Protein AF-A0A3R7VXP6-F1 (afdb_monomer)

Mean predicted aligned error: 4.57 Å

Solvent-accessible surface area (backbone atoms only — not comparable to full-atom values): 8488 Å² total; per-residue (Å²): 106,72,70,54,47,75,75,34,55,37,56,64,85,67,80,87,55,72,46,69,87,42,70,61,18,32,50,49,15,50,50,45,40,47,48,73,67,62,52,56,89,94,57,63,39,61,45,82,48,54,52,39,92,82,50,61,69,77,37,57,32,63,55,44,88,65,82,53,66,65,39,37,36,59,66,57,57,75,36,38,73,75,79,64,90,66,97,59,70,50,77,44,55,26,30,40,35,20,68,52,51,90,75,41,84,92,51,62,81,46,67,66,26,30,43,33,24,65,42,32,58,37,44,31,71,79,44,64,36,54,63,57,33,49,51,55,50,54,52,56,59,51,49,74,77,72,114

Secondary structure (DSSP, 8-state):
-HHHHHHH----S-SS---TTSHHHHHHHHHHHHHHTT--TT---EEEEPBPTT--GGGEE--SS---S-EEHHHHGGGBSS-----S-TT-EEEEE-TTTTTSTT--TTSSEEEEEHHHHHHHHH---HHHHHHHHHHHHHHTTT-

Nearest PDB structures (foldseek):
  7qvd-assembly1_AAA  TM=8.247E-01  e=2.475E-07  Pseudomonas aeruginosa
  1qdt-assembly1_A  TM=8.033E-01  e=5.070E-07  Escherichia coli
  1d0l-assembly1_A  TM=8.027E-01  e=5.776E-07  Escherichia coli
  1ltm-assembly1_A  TM=7.915E-01  e=5.776E-07  Escherichia coli

Foldseek 3Di:
DVVLCVPQFDPQVPPPDRDCVDPRRVVNSVVRLLVVLPADPPAAFKDWFQFAPPPPPQLEAQWLPDFDPKDFQLVVCVGGPDPDPDPHPSRFIWGKYQPCVVPDPPDDSGPRIMTGGPSLNSVCVVPSHNVSSVVVNVVVVVVVVVD

pLDDT: mean 91.78, std 9.11, range [48.5, 98.38]

Structure (mmCIF, N/CA/C/O backbone):
data_AF-A0A3R7VXP6-F1
#
_entry.id   AF-A0A3R7VXP6-F1
#
loop_
_atom_site.group_PDB
_atom_site.id
_atom_site.type_symbol
_atom_site.label_atom_id
_atom_site.label_alt_id
_atom_site.label_comp_id
_atom_site.label_asym_id
_atom_site.label_entity_id
_atom_site.label_seq_id
_atom_site.pdbx_PDB_ins_code
_atom_site.Cartn_x
_atom_site.Cartn_y
_atom_site.Cartn_z
_atom_site.occupancy
_atom_site.B_iso_or_equiv
_atom_site.auth_seq_id
_atom_site.auth_comp_id
_atom_site.auth_asym_id
_atom_site.auth_atom_id
_atom_site.pdbx_PDB_model_num
ATOM 1 N N . MET A 1 1 ? 17.115 2.160 -5.991 1.00 81.56 1 MET A N 1
ATOM 2 C CA . MET A 1 1 ? 18.518 1.823 -5.640 1.00 81.56 1 MET A CA 1
ATOM 3 C C . MET A 1 1 ? 19.124 0.980 -6.760 1.00 81.56 1 MET A C 1
ATOM 5 O O . MET A 1 1 ? 18.350 0.305 -7.434 1.00 81.56 1 MET A O 1
ATOM 9 N N . PRO A 1 2 ? 20.455 0.978 -6.964 1.00 93.00 2 PRO A N 1
ATOM 10 C CA . PRO A 1 2 ? 21.103 0.246 -8.064 1.00 93.00 2 PRO A CA 1
ATOM 11 C C . PRO A 1 2 ? 20.742 -1.247 -8.144 1.00 93.00 2 PRO A C 1
ATOM 13 O O . PRO A 1 2 ? 20.524 -1.779 -9.227 1.00 93.00 2 PRO A O 1
ATOM 16 N N . THR A 1 3 ? 20.574 -1.915 -7.001 1.00 95.00 3 THR A N 1
ATOM 17 C CA . THR A 1 3 ? 20.129 -3.319 -6.937 1.00 95.00 3 THR A CA 1
ATOM 18 C C . THR A 1 3 ? 18.708 -3.522 -7.465 1.00 95.00 3 THR A C 1
ATOM 20 O O . THR A 1 3 ? 18.430 -4.523 -8.117 1.00 95.00 3 THR A O 1
ATOM 23 N N . THR A 1 4 ? 17.805 -2.564 -7.233 1.00 93.56 4 THR A N 1
ATOM 24 C CA . THR A 1 4 ? 16.458 -2.573 -7.818 1.00 93.56 4 THR A CA 1
ATOM 25 C C . THR A 1 4 ? 16.526 -2.445 -9.337 1.00 93.56 4 THR A C 1
ATOM 27 O O . THR A 1 4 ? 15.825 -3.159 -10.038 1.00 93.56 4 THR A O 1
ATOM 30 N N . ILE A 1 5 ? 17.398 -1.579 -9.855 1.00 93.75 5 ILE A N 1
ATOM 31 C CA . ILE A 1 5 ? 17.565 -1.413 -11.304 1.00 93.75 5 ILE A CA 1
ATOM 32 C C . ILE A 1 5 ? 18.038 -2.735 -11.913 1.00 93.75 5 ILE A C 1
ATOM 34 O O . ILE A 1 5 ? 17.373 -3.276 -12.784 1.00 93.75 5 ILE A O 1
ATOM 38 N N . LYS A 1 6 ? 19.106 -3.323 -11.363 1.00 94.69 6 LYS A N 1
ATOM 39 C CA . LYS A 1 6 ? 19.655 -4.601 -11.839 1.00 94.69 6 LYS A CA 1
ATOM 40 C C . LYS A 1 6 ? 18.625 -5.738 -11.883 1.00 94.69 6 LYS A C 1
ATOM 42 O O . LYS A 1 6 ? 18.670 -6.564 -12.783 1.00 94.69 6 LYS A O 1
ATOM 47 N N . ASN A 1 7 ? 17.734 -5.805 -10.895 1.00 95.19 7 ASN A N 1
ATOM 48 C CA . ASN A 1 7 ? 16.820 -6.939 -10.742 1.00 95.19 7 ASN A CA 1
ATOM 49 C C . ASN A 1 7 ? 15.470 -6.756 -11.449 1.00 95.19 7 ASN A C 1
ATOM 51 O O . ASN A 1 7 ? 14.765 -7.744 -11.651 1.00 95.19 7 ASN A O 1
ATOM 55 N N . TYR A 1 8 ? 15.071 -5.517 -11.751 1.00 96.69 8 TYR A N 1
ATOM 56 C CA . TYR A 1 8 ? 13.704 -5.217 -12.190 1.00 96.69 8 TYR A CA 1
ATOM 57 C C . TYR A 1 8 ? 13.610 -4.284 -13.396 1.00 96.69 8 TYR A C 1
ATOM 59 O O . TYR A 1 8 ? 12.532 -4.215 -13.988 1.00 96.69 8 TYR A O 1
ATOM 67 N N . ALA A 1 9 ? 14.674 -3.564 -13.755 1.00 96.94 9 ALA A N 1
ATOM 68 C CA . ALA A 1 9 ? 14.629 -2.700 -14.923 1.00 96.94 9 ALA A CA 1
ATOM 69 C C . ALA A 1 9 ? 14.599 -3.523 -16.215 1.00 96.94 9 ALA A C 1
ATOM 71 O O . ALA A 1 9 ? 15.190 -4.601 -16.287 1.00 96.94 9 ALA A O 1
ATOM 72 N N . LEU A 1 10 ? 13.874 -3.015 -17.205 1.00 97.00 10 LEU A N 1
ATOM 73 C CA . LEU A 1 10 ? 13.684 -3.635 -18.506 1.00 97.00 10 LEU A CA 1
ATOM 74 C C . LEU A 1 10 ? 14.086 -2.644 -19.593 1.00 97.00 10 LEU A C 1
ATOM 76 O O . LEU A 1 10 ? 13.712 -1.477 -19.513 1.00 97.00 10 LEU A O 1
ATOM 80 N N . ASP A 1 11 ? 14.799 -3.151 -20.593 1.00 96.81 11 ASP A N 1
ATOM 81 C CA . ASP A 1 11 ? 14.870 -2.548 -21.922 1.00 96.81 11 ASP A CA 1
ATOM 82 C C . ASP A 1 11 ? 13.586 -2.973 -22.646 1.00 96.81 11 ASP A C 1
ATOM 84 O O . ASP A 1 11 ? 13.412 -4.143 -23.009 1.00 96.81 11 ASP A O 1
ATOM 88 N N . TYR A 1 12 ? 12.618 -2.063 -22.701 1.00 97.38 12 TYR A N 1
ATOM 89 C CA . TYR A 1 12 ? 11.284 -2.350 -23.214 1.00 97.38 12 TYR A CA 1
ATOM 90 C C . TYR A 1 12 ? 11.179 -2.089 -24.714 1.00 97.38 12 TYR A C 1
ATOM 92 O O . TYR A 1 12 ? 10.482 -2.831 -25.415 1.00 97.38 12 TYR A O 1
ATOM 100 N N . ASP A 1 13 ? 11.863 -1.057 -25.207 1.00 96.25 13 ASP A N 1
ATOM 101 C CA . ASP A 1 13 ? 11.873 -0.696 -26.626 1.00 96.25 13 ASP A CA 1
ATOM 102 C C . ASP A 1 13 ? 12.887 -1.510 -27.460 1.00 96.25 13 ASP A C 1
ATOM 104 O O . ASP A 1 13 ? 12.810 -1.499 -28.690 1.00 96.25 13 ASP A O 1
ATOM 108 N N . LYS A 1 14 ? 13.733 -2.314 -26.798 1.00 96.12 14 LYS A N 1
ATOM 109 C CA . LYS A 1 14 ? 14.708 -3.257 -27.371 1.00 96.12 14 LYS A CA 1
ATOM 110 C C . LYS A 1 14 ? 15.860 -2.567 -28.098 1.00 96.12 14 LYS A C 1
ATOM 112 O O . LYS A 1 14 ? 16.366 -3.095 -29.093 1.00 96.12 14 LYS A O 1
ATOM 117 N N . ASN A 1 15 ? 16.281 -1.401 -27.616 1.00 95.38 15 ASN A N 1
ATOM 118 C CA . ASN A 1 15 ? 17.403 -0.655 -28.186 1.00 95.38 15 ASN A CA 1
ATOM 119 C C . ASN A 1 15 ? 18.783 -1.066 -27.606 1.00 95.38 15 ASN A C 1
ATOM 121 O O . ASN A 1 15 ? 19.809 -0.509 -28.002 1.00 95.38 15 ASN A O 1
ATOM 125 N N . ASN A 1 16 ? 18.822 -2.085 -26.735 1.00 95.69 16 ASN A N 1
ATOM 126 C CA . ASN A 1 16 ? 19.977 -2.595 -25.980 1.00 95.69 16 ASN A CA 1
ATOM 127 C C . ASN A 1 16 ? 20.481 -1.678 -24.853 1.00 95.69 16 ASN A C 1
ATOM 129 O O . ASN A 1 16 ? 21.568 -1.904 -24.309 1.00 95.69 16 ASN A O 1
ATOM 133 N N . ILE A 1 17 ? 19.714 -0.657 -24.474 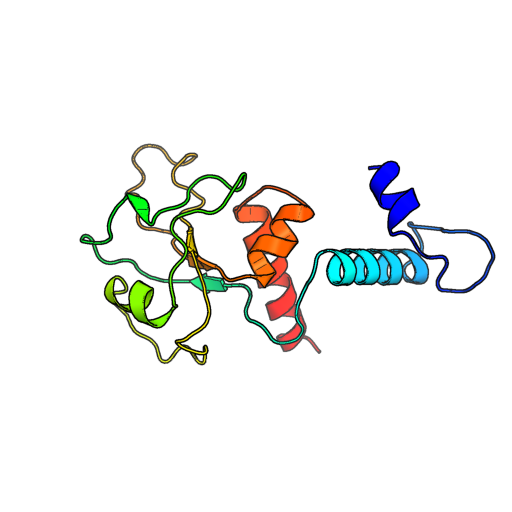1.00 95.81 17 ILE A N 1
ATOM 134 C CA . ILE A 1 17 ? 20.031 0.282 -23.400 1.00 95.81 17 ILE A CA 1
ATOM 135 C C . ILE A 1 17 ? 18.817 0.379 -22.481 1.00 95.81 17 ILE A C 1
ATOM 137 O O . ILE A 1 17 ? 17.712 0.648 -22.917 1.00 95.81 17 ILE A O 1
ATOM 141 N N . ILE A 1 18 ? 19.031 0.216 -21.174 1.00 95.56 18 ILE A N 1
ATOM 142 C CA . ILE A 1 18 ? 17.988 0.491 -20.180 1.00 95.56 18 ILE A CA 1
ATOM 143 C C . ILE A 1 18 ? 18.051 1.978 -19.818 1.00 95.56 18 ILE A C 1
ATOM 145 O O . ILE A 1 18 ? 18.823 2.381 -18.939 1.00 95.56 18 ILE A O 1
ATOM 149 N N . GLU A 1 19 ? 17.236 2.807 -20.468 1.00 95.50 19 GLU A N 1
ATOM 150 C CA . GLU A 1 19 ? 17.163 4.244 -20.208 1.00 95.50 19 GLU A CA 1
ATOM 151 C C . GLU A 1 19 ? 15.985 4.585 -19.288 1.00 95.50 19 GLU A C 1
ATOM 153 O O . GLU A 1 19 ? 14.912 4.990 -19.715 1.00 95.50 19 GLU A O 1
ATOM 158 N N . LEU A 1 20 ? 16.195 4.546 -17.969 1.00 94.50 20 LEU A N 1
ATOM 159 C CA . LEU A 1 20 ? 15.136 4.865 -16.991 1.00 94.50 20 LEU A CA 1
ATOM 160 C C . LEU A 1 20 ? 14.630 6.323 -17.012 1.00 94.50 20 LEU A C 1
ATOM 162 O O . LEU A 1 20 ? 13.735 6.664 -16.239 1.00 94.50 20 LEU A O 1
ATOM 166 N N . LYS A 1 21 ? 15.213 7.193 -17.843 1.00 94.50 21 LYS A N 1
ATOM 167 C CA . LYS A 1 21 ? 14.696 8.543 -18.109 1.00 94.50 21 LYS A CA 1
ATOM 168 C C . LYS A 1 21 ? 13.670 8.553 -19.245 1.00 94.50 21 LYS A C 1
ATOM 170 O O . LYS A 1 21 ? 12.871 9.485 -19.306 1.00 94.50 21 LYS A O 1
ATOM 175 N N . SER A 1 22 ? 13.671 7.537 -20.109 1.00 96.75 22 SER A N 1
ATOM 176 C CA . SER A 1 22 ? 12.668 7.364 -21.152 1.00 96.75 22 SER A CA 1
ATOM 177 C C . SER A 1 22 ? 11.356 6.878 -20.532 1.00 96.75 22 SER A C 1
ATOM 179 O O . SER A 1 22 ? 11.332 6.144 -19.538 1.00 96.75 22 SER A O 1
ATOM 181 N N . THR A 1 23 ? 10.224 7.297 -21.092 1.00 96.38 23 THR A N 1
ATOM 182 C CA . THR A 1 23 ? 8.904 6.858 -20.615 1.00 96.38 23 THR A CA 1
ATOM 183 C C . THR A 1 23 ? 8.684 5.365 -20.856 1.00 96.38 23 THR A C 1
ATOM 185 O O . THR A 1 23 ? 8.099 4.701 -20.003 1.00 96.38 23 THR A O 1
ATOM 188 N N . ALA A 1 24 ? 9.196 4.829 -21.969 1.00 96.62 24 ALA A N 1
ATOM 189 C CA . ALA A 1 24 ? 9.073 3.422 -22.338 1.00 96.62 24 ALA A CA 1
ATOM 190 C C . ALA A 1 24 ? 9.684 2.498 -21.273 1.00 96.62 24 ALA A C 1
ATOM 192 O O . ALA A 1 24 ? 8.967 1.705 -20.652 1.00 96.62 24 ALA A O 1
ATOM 193 N N . ASP A 1 25 ? 10.977 2.658 -20.989 1.00 97.50 25 ASP A N 1
ATOM 194 C CA . ASP A 1 25 ? 11.676 1.790 -20.042 1.00 97.50 25 ASP A CA 1
ATOM 195 C C . ASP A 1 25 ? 11.280 2.087 -18.604 1.00 97.50 25 ASP A C 1
ATOM 197 O O . ASP A 1 25 ? 11.146 1.162 -17.800 1.00 97.50 25 ASP A O 1
ATOM 201 N N . SER A 1 26 ? 11.057 3.358 -18.248 1.00 97.06 26 SER A N 1
ATOM 202 C CA . SER A 1 26 ? 10.672 3.713 -16.878 1.00 97.06 26 SER A CA 1
ATOM 203 C C . SER A 1 26 ? 9.324 3.107 -16.488 1.00 97.06 26 SER A C 1
ATOM 205 O O . SER A 1 26 ? 9.214 2.512 -15.411 1.00 97.06 26 SER A O 1
ATOM 207 N N . PHE A 1 27 ? 8.311 3.185 -17.357 1.00 96.38 27 PHE A N 1
ATOM 208 C CA . PHE A 1 27 ? 6.988 2.631 -17.071 1.00 96.38 27 PHE A CA 1
ATOM 209 C C . PHE A 1 27 ? 7.007 1.107 -17.091 1.00 96.38 27 PHE A C 1
ATOM 211 O O . PHE A 1 27 ? 6.466 0.487 -16.172 1.00 96.38 27 PHE A O 1
ATOM 218 N N . ALA A 1 28 ? 7.674 0.493 -18.071 1.00 97.50 28 ALA A N 1
ATOM 219 C CA . ALA A 1 28 ? 7.807 -0.959 -18.134 1.00 97.50 28 ALA A CA 1
ATOM 220 C C . ALA A 1 28 ? 8.561 -1.519 -16.917 1.00 97.50 28 ALA A C 1
ATOM 222 O O . ALA A 1 28 ? 8.121 -2.491 -16.302 1.00 97.50 28 ALA A O 1
ATOM 223 N N . SER A 1 29 ? 9.649 -0.864 -16.505 1.00 97.88 29 SER A N 1
ATOM 224 C CA . SER A 1 29 ? 10.423 -1.225 -15.313 1.00 97.88 29 SER A CA 1
ATOM 225 C C . SER A 1 29 ? 9.607 -1.065 -14.029 1.00 97.88 29 SER A C 1
ATOM 227 O O 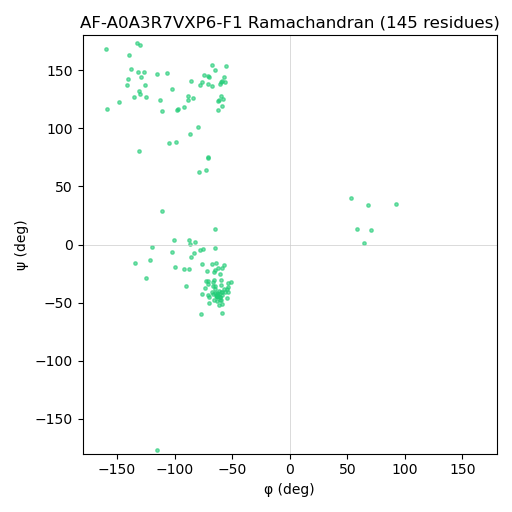. SER A 1 29 ? 9.617 -1.951 -13.170 1.00 97.88 29 SER A O 1
ATOM 229 N N . ALA A 1 30 ? 8.861 0.038 -13.889 1.00 96.38 30 ALA A N 1
ATOM 230 C CA . ALA A 1 30 ? 7.983 0.259 -12.743 1.00 96.38 30 ALA A CA 1
ATOM 231 C C . ALA A 1 30 ? 6.864 -0.794 -12.681 1.00 96.38 30 ALA A C 1
ATOM 233 O O . ALA A 1 30 ? 6.619 -1.370 -11.619 1.00 96.38 30 ALA A O 1
ATOM 234 N N . ALA A 1 31 ? 6.235 -1.103 -13.818 1.00 95.94 31 ALA A N 1
ATOM 235 C CA . ALA A 1 31 ? 5.214 -2.138 -13.928 1.00 95.94 31 ALA A CA 1
ATOM 236 C C . ALA A 1 31 ? 5.775 -3.529 -13.597 1.00 95.94 31 ALA A C 1
ATOM 238 O O . ALA A 1 31 ? 5.161 -4.269 -12.825 1.00 95.94 31 ALA A O 1
ATOM 239 N N . ASN A 1 32 ? 6.964 -3.871 -14.104 1.00 97.56 32 ASN A N 1
ATOM 240 C CA . ASN A 1 32 ? 7.643 -5.125 -13.782 1.00 97.56 32 ASN A CA 1
ATOM 241 C C . ASN A 1 32 ? 7.943 -5.228 -12.284 1.00 97.56 32 ASN A C 1
ATOM 243 O O . ASN A 1 32 ? 7.642 -6.249 -11.666 1.00 97.56 32 ASN A O 1
ATOM 247 N N . TYR A 1 33 ? 8.461 -4.162 -11.669 1.00 97.19 33 TYR A N 1
ATOM 248 C CA . TYR A 1 33 ? 8.695 -4.130 -10.227 1.00 97.19 33 TYR A CA 1
ATOM 249 C C . TYR A 1 33 ? 7.400 -4.357 -9.434 1.00 97.19 33 TYR A C 1
ATOM 251 O O . TYR A 1 33 ? 7.355 -5.252 -8.589 1.00 97.19 33 TYR A O 1
ATOM 259 N N . ILE A 1 34 ? 6.334 -3.605 -9.735 1.00 95.56 34 ILE A N 1
ATOM 260 C CA . ILE A 1 34 ? 5.022 -3.712 -9.070 1.00 95.56 34 ILE A CA 1
ATOM 261 C C . ILE A 1 34 ? 4.431 -5.123 -9.233 1.00 95.56 34 ILE A C 1
ATOM 263 O O . ILE A 1 34 ? 3.920 -5.706 -8.273 1.00 95.56 34 ILE A O 1
ATOM 267 N N . ASN A 1 35 ? 4.560 -5.716 -10.419 1.00 95.50 35 ASN A N 1
ATOM 268 C CA . ASN A 1 35 ? 4.138 -7.089 -10.672 1.00 95.50 35 ASN A CA 1
ATOM 269 C C . ASN A 1 35 ? 4.939 -8.090 -9.819 1.00 95.50 35 ASN A C 1
ATOM 271 O O . ASN A 1 35 ? 4.363 -8.919 -9.115 1.00 95.50 35 ASN A O 1
ATOM 275 N N . LYS A 1 36 ? 6.274 -7.978 -9.802 1.00 96.19 36 LYS A N 1
ATOM 276 C CA . LYS A 1 36 ? 7.159 -8.903 -9.073 1.00 96.19 36 LYS A CA 1
ATOM 277 C C . LYS A 1 36 ? 6.999 -8.838 -7.555 1.00 96.19 36 LYS A C 1
ATOM 279 O O . LYS A 1 36 ? 7.158 -9.860 -6.891 1.00 96.19 36 LYS A O 1
ATOM 284 N N . ILE A 1 37 ? 6.646 -7.684 -6.986 1.00 95.00 37 ILE A N 1
ATOM 285 C CA . ILE A 1 37 ? 6.336 -7.580 -5.546 1.00 95.00 37 ILE A CA 1
ATOM 286 C C . ILE A 1 37 ? 4.951 -8.159 -5.186 1.00 95.00 37 ILE A C 1
ATOM 288 O O . ILE A 1 37 ? 4.613 -8.269 -3.999 1.00 95.00 37 ILE A O 1
ATOM 292 N N . GLY A 1 38 ? 4.177 -8.591 -6.186 1.00 95.94 38 GLY A N 1
ATOM 293 C CA . GLY A 1 38 ? 2.925 -9.327 -6.029 1.00 95.94 38 GLY A CA 1
ATOM 294 C C . GLY A 1 38 ? 1.687 -8.440 -5.989 1.00 95.94 38 GLY A C 1
ATOM 295 O O . GLY A 1 38 ? 0.763 -8.734 -5.226 1.00 95.94 38 GLY A O 1
ATOM 296 N N . TRP A 1 39 ? 1.689 -7.338 -6.742 1.00 95.75 39 TRP A N 1
ATOM 297 C CA . TRP A 1 39 ? 0.482 -6.552 -6.982 1.00 95.75 39 TRP A CA 1
ATOM 298 C C . TRP A 1 39 ? -0.578 -7.394 -7.686 1.00 95.75 39 TRP A C 1
ATOM 300 O O . TRP A 1 39 ? -0.277 -8.135 -8.621 1.00 95.75 39 TRP A O 1
ATOM 310 N N . LYS A 1 40 ? -1.830 -7.252 -7.263 1.00 95.25 40 LYS A N 1
ATOM 311 C CA . LYS A 1 40 ? -2.963 -7.940 -7.873 1.00 95.25 40 LYS A CA 1
ATOM 312 C C . LYS A 1 40 ? -3.877 -6.939 -8.555 1.00 95.25 40 LYS A C 1
ATOM 314 O O . LYS A 1 40 ? -4.354 -5.987 -7.940 1.00 95.25 40 LYS A O 1
ATOM 319 N N . LYS A 1 41 ? -4.135 -7.156 -9.842 1.00 92.06 41 LYS A N 1
ATOM 320 C CA . LYS A 1 41 ? -5.038 -6.304 -10.619 1.00 92.06 41 LYS A CA 1
ATOM 321 C C . LYS A 1 41 ? -6.438 -6.315 -9.987 1.00 92.06 41 LYS A C 1
ATOM 323 O O . LYS A 1 41 ? -6.901 -7.362 -9.550 1.00 92.06 41 LYS A O 1
ATOM 328 N N . ASN A 1 42 ? -7.087 -5.153 -9.954 1.00 89.25 42 ASN A N 1
ATOM 329 C CA . ASN A 1 42 ? -8.448 -4.936 -9.445 1.00 89.25 42 ASN A CA 1
ATOM 330 C C . ASN A 1 42 ? -8.676 -5.196 -7.939 1.00 89.25 42 ASN A C 1
ATOM 332 O O . ASN A 1 42 ? -9.793 -4.999 -7.474 1.00 89.25 42 ASN A O 1
ATOM 336 N N . GLU A 1 43 ? -7.661 -5.576 -7.152 1.00 92.19 43 GLU A N 1
ATOM 337 C CA . GLU A 1 43 ? -7.796 -5.575 -5.687 1.00 92.19 43 GLU A CA 1
ATOM 338 C C . GLU A 1 43 ? -7.702 -4.134 -5.135 1.00 92.19 43 GLU A C 1
ATOM 340 O O . GLU A 1 43 ? -6.856 -3.351 -5.592 1.00 92.19 43 GLU A O 1
ATOM 345 N N . PRO A 1 44 ? -8.527 -3.766 -4.135 1.00 93.56 44 PRO A N 1
ATOM 346 C CA . PRO A 1 44 ? -8.512 -2.427 -3.559 1.00 93.56 44 PRO A CA 1
ATOM 347 C C . PRO A 1 44 ? -7.188 -2.139 -2.844 1.00 93.56 44 PRO A C 1
ATOM 349 O O . PRO A 1 44 ? -6.545 -3.028 -2.284 1.00 93.56 44 PRO A O 1
ATOM 352 N N . CYS A 1 45 ? -6.784 -0.869 -2.828 1.00 95.12 45 CYS A N 1
ATOM 353 C CA . CYS A 1 45 ? -5.670 -0.419 -1.998 1.00 95.12 45 CYS A CA 1
ATOM 354 C C . CYS A 1 45 ? -6.098 -0.271 -0.537 1.00 95.12 45 CYS A C 1
ATOM 356 O O . CYS A 1 45 ? -5.514 -0.878 0.360 1.00 95.12 45 CYS A O 1
ATOM 358 N N . PHE A 1 46 ? -7.090 0.589 -0.310 1.00 96.44 46 PHE A N 1
ATOM 359 C CA . PHE A 1 46 ? -7.549 0.990 1.007 1.00 96.44 46 PHE A CA 1
ATOM 360 C C . PHE A 1 46 ? -8.970 1.559 0.927 1.00 96.44 46 PHE A C 1
ATOM 362 O O . PHE A 1 46 ? -9.446 1.873 -0.160 1.00 96.44 46 PHE A O 1
ATOM 369 N N . ILE A 1 47 ? -9.602 1.737 2.083 1.00 95.06 47 ILE A N 1
ATOM 370 C CA . ILE A 1 47 ? -10.774 2.599 2.275 1.00 95.06 47 ILE A CA 1
ATOM 371 C C . ILE A 1 47 ? -10.531 3.536 3.453 1.00 95.06 47 ILE A C 1
ATOM 373 O O . ILE A 1 47 ? -9.873 3.152 4.425 1.00 95.06 47 ILE A O 1
ATOM 377 N N . ARG A 1 48 ? -11.027 4.771 3.357 1.00 94.56 48 ARG A N 1
ATOM 378 C CA . ARG A 1 48 ? -11.067 5.697 4.495 1.00 94.56 48 ARG A CA 1
ATOM 379 C C . ARG A 1 48 ? -12.232 5.295 5.389 1.00 94.56 48 ARG A C 1
ATOM 381 O O . ARG A 1 48 ? -13.292 4.965 4.876 1.00 94.56 48 ARG A O 1
ATOM 388 N N . VAL A 1 49 ? -12.018 5.292 6.699 1.00 94.25 49 VAL A N 1
ATOM 389 C CA . VAL A 1 49 ? -13.025 4.857 7.673 1.00 94.25 49 VAL A CA 1
ATOM 390 C C . VAL A 1 49 ? -13.040 5.793 8.875 1.00 94.25 49 VAL A C 1
ATOM 392 O O . VAL A 1 49 ? -12.004 6.348 9.242 1.00 94.25 49 VAL A O 1
ATOM 395 N N . SER A 1 50 ? -14.204 5.921 9.506 1.00 93.31 50 SER A N 1
ATOM 396 C CA . SER A 1 50 ? -14.352 6.517 10.837 1.00 93.31 50 SER A CA 1
ATOM 397 C C . SER A 1 50 ? -14.415 5.390 11.858 1.00 93.31 50 SER A C 1
ATOM 399 O O . SER A 1 50 ? -15.313 4.551 11.777 1.00 93.31 50 SER A O 1
ATOM 401 N N . LEU A 1 51 ? -13.429 5.320 12.754 1.00 93.94 51 LEU A N 1
ATOM 402 C CA . LEU A 1 51 ? -13.347 4.260 13.757 1.00 93.94 51 LEU A CA 1
ATOM 403 C C . LEU A 1 51 ? -14.170 4.603 14.997 1.00 93.94 51 LEU A C 1
ATOM 405 O O . LEU A 1 51 ? -14.093 5.726 15.489 1.00 93.94 51 LEU A O 1
ATOM 409 N N . THR A 1 52 ? -14.838 3.595 15.545 1.00 93.38 52 THR A N 1
ATOM 410 C CA . THR A 1 52 ? -15.509 3.673 16.844 1.00 93.38 52 THR A CA 1
ATOM 411 C C . THR A 1 52 ? -14.485 3.802 17.984 1.00 93.38 52 THR A C 1
ATOM 413 O O . THR A 1 52 ? -13.344 3.333 17.883 1.00 93.38 52 THR A O 1
ATOM 416 N N . GLU A 1 53 ? -14.881 4.393 19.116 1.00 91.06 53 GLU A N 1
ATOM 417 C CA . GLU A 1 53 ? -13.984 4.568 20.274 1.00 91.06 53 GLU A CA 1
ATOM 418 C C . GLU A 1 53 ? -13.549 3.244 20.931 1.00 91.06 53 GLU A C 1
ATOM 420 O O . GLU A 1 53 ? -12.490 3.178 21.560 1.00 91.06 53 GLU A O 1
ATOM 425 N N . ASP A 1 54 ? -14.330 2.172 20.760 1.00 92.06 54 ASP A N 1
ATOM 426 C CA . ASP A 1 54 ? -14.066 0.843 21.321 1.00 92.06 54 ASP A CA 1
ATOM 427 C C . ASP A 1 54 ? -13.075 0.004 20.489 1.00 92.06 54 ASP A C 1
ATOM 429 O O . ASP A 1 54 ? -12.765 -1.136 20.858 1.00 92.06 54 ASP A O 1
ATOM 433 N N . VAL A 1 55 ? -12.527 0.548 19.390 1.00 94.81 55 VAL A N 1
ATOM 434 C CA . VAL A 1 55 ? -11.557 -0.176 18.561 1.00 94.81 55 VAL A CA 1
ATOM 435 C C . VAL A 1 55 ? -10.335 -0.611 19.389 1.00 94.81 55 VAL A C 1
ATOM 437 O O . VAL A 1 55 ? -9.643 0.207 20.008 1.00 94.81 55 VAL A O 1
ATOM 440 N N . PRO A 1 56 ? -9.985 -1.913 19.404 1.00 95.19 56 PRO A N 1
ATOM 441 C CA . PRO A 1 56 ? -8.836 -2.375 20.166 1.00 95.19 56 PRO A CA 1
ATOM 442 C C . PRO A 1 56 ? -7.538 -1.745 19.653 1.00 95.19 56 PRO A C 1
ATOM 444 O O . PRO A 1 56 ? -7.155 -1.966 18.504 1.00 95.19 56 PRO A O 1
ATOM 447 N N . LYS A 1 57 ? -6.789 -1.062 20.531 1.00 92.19 57 LYS A N 1
ATOM 448 C CA . LYS A 1 57 ? -5.515 -0.386 20.192 1.00 92.19 57 LYS A CA 1
ATOM 449 C C . LYS A 1 57 ? -4.516 -1.279 19.448 1.00 92.19 57 LYS A C 1
ATOM 451 O O . LYS A 1 57 ? -3.790 -0.799 18.590 1.00 92.19 57 LYS A O 1
ATOM 456 N N . LYS A 1 58 ? -4.512 -2.589 19.726 1.00 94.69 58 LYS A N 1
ATOM 457 C CA . LYS A 1 58 ? -3.666 -3.572 19.026 1.00 94.69 58 LYS A CA 1
ATOM 458 C C . LYS A 1 58 ? -3.933 -3.655 17.517 1.00 94.69 58 LYS A C 1
ATOM 460 O O . LYS A 1 58 ? -3.056 -4.081 16.781 1.00 94.69 58 LYS A O 1
ATOM 465 N N . LEU A 1 59 ? -5.129 -3.307 17.043 1.00 96.44 59 LEU A N 1
ATOM 466 C CA . LEU A 1 59 ? -5.448 -3.312 15.611 1.00 96.44 59 LEU A CA 1
ATOM 467 C C . LEU A 1 59 ? -4.848 -2.106 14.871 1.00 96.44 59 LEU A C 1
ATOM 469 O O . LEU A 1 59 ? -4.772 -2.139 13.645 1.00 96.44 59 LEU A O 1
ATOM 473 N N . LEU A 1 60 ? -4.437 -1.061 15.596 1.00 95.50 60 LEU A N 1
ATOM 474 C CA . LEU A 1 60 ? -3.984 0.202 15.023 1.00 95.50 60 LEU A CA 1
ATOM 475 C C . LEU A 1 60 ? -2.504 0.123 14.638 1.00 95.50 60 LEU A C 1
ATOM 477 O O . LEU A 1 60 ? -1.640 -0.200 15.453 1.00 95.50 60 LEU A O 1
ATOM 481 N N . ASN A 1 61 ? -2.205 0.443 13.382 1.00 96.06 61 ASN A N 1
ATOM 482 C CA . ASN A 1 61 ? -0.850 0.468 12.847 1.00 96.06 61 ASN A CA 1
ATOM 483 C C . ASN A 1 61 ? -0.418 1.911 12.555 1.00 96.06 61 ASN A C 1
ATOM 485 O O . ASN A 1 61 ? -0.945 2.538 11.638 1.00 96.06 61 ASN A O 1
ATOM 489 N N . THR A 1 62 ? 0.591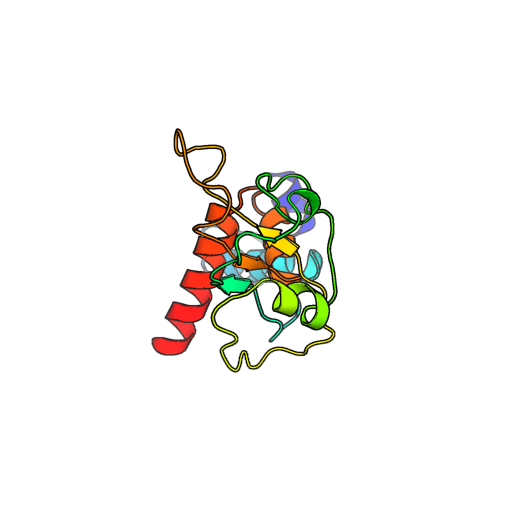 2.406 13.273 1.00 94.31 62 THR A N 1
ATOM 490 C CA . THR A 1 62 ? 1.194 3.733 13.025 1.00 94.31 62 THR A CA 1
ATOM 491 C C . THR A 1 62 ? 2.501 3.646 12.229 1.00 94.31 62 THR A C 1
ATOM 493 O O . THR A 1 62 ? 2.907 4.593 11.563 1.00 94.31 62 THR A O 1
ATOM 496 N N . SER A 1 63 ? 3.140 2.469 12.208 1.00 93.94 63 SER A N 1
ATOM 497 C CA . SER A 1 63 ? 4.395 2.231 11.490 1.00 93.94 63 SER A CA 1
ATOM 498 C C . SER A 1 63 ? 4.193 1.486 10.169 1.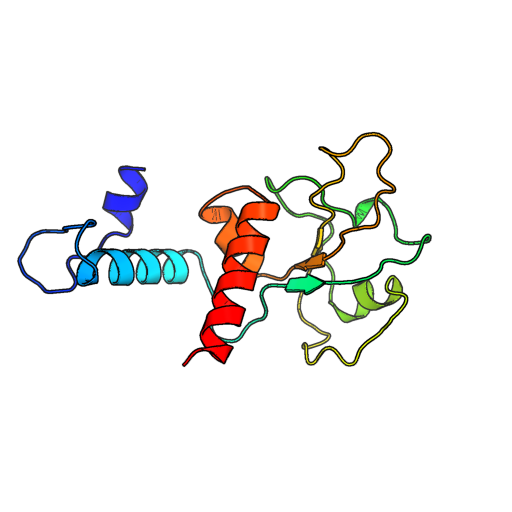00 93.94 63 SER A C 1
ATOM 500 O O . SER A 1 63 ? 3.574 0.423 10.120 1.00 93.94 63 SER A O 1
ATOM 502 N N . ALA A 1 64 ? 4.838 1.970 9.105 1.00 95.50 64 ALA A N 1
ATOM 503 C CA . ALA A 1 64 ? 4.906 1.289 7.808 1.00 95.50 64 ALA A CA 1
ATOM 504 C C . ALA A 1 64 ? 5.913 0.122 7.758 1.00 95.50 64 ALA A C 1
ATOM 506 O O . ALA A 1 64 ? 6.009 -0.561 6.737 1.00 95.50 64 ALA A O 1
ATOM 507 N N . LYS A 1 65 ? 6.703 -0.119 8.819 1.00 93.94 65 LYS A N 1
ATOM 508 C CA . LYS A 1 65 ? 7.766 -1.145 8.803 1.00 93.94 65 LYS A CA 1
ATOM 509 C C . LYS A 1 65 ? 7.198 -2.550 8.601 1.00 93.94 65 LYS A C 1
ATOM 511 O O . LYS A 1 65 ? 7.753 -3.335 7.830 1.00 93.94 65 LYS A O 1
ATOM 516 N N . LYS A 1 66 ? 6.118 -2.867 9.317 1.00 94.50 66 LYS A N 1
ATOM 517 C CA . LYS A 1 66 ? 5.380 -4.127 9.210 1.00 94.50 66 LYS A CA 1
ATOM 518 C C . LYS A 1 66 ? 3.973 -3.922 9.754 1.00 94.50 66 LYS A C 1
ATOM 520 O O . LYS A 1 66 ? 3.817 -3.677 10.947 1.00 94.50 66 LYS A O 1
ATOM 525 N N . LEU A 1 67 ? 2.972 -4.081 8.893 1.00 97.12 67 LEU A N 1
ATOM 526 C CA . LEU A 1 67 ? 1.588 -4.103 9.347 1.00 97.12 67 LEU A CA 1
ATOM 527 C C . LEU A 1 67 ? 1.313 -5.401 10.116 1.00 97.12 67 LEU A C 1
ATOM 529 O O . LEU A 1 67 ? 1.757 -6.487 9.727 1.00 97.12 67 LEU A O 1
ATOM 533 N N . HIS A 1 68 ? 0.594 -5.282 11.221 1.00 96.75 68 HIS A N 1
ATOM 534 C CA . HIS A 1 68 ? 0.282 -6.356 12.151 1.00 96.75 68 HIS A CA 1
ATOM 535 C C . HIS A 1 68 ? -1.221 -6.385 12.454 1.00 96.75 68 HIS A C 1
ATOM 537 O O . HIS A 1 68 ? -1.976 -5.519 12.014 1.00 96.75 68 HIS A O 1
ATOM 543 N N . ASN A 1 69 ? -1.663 -7.432 13.159 1.00 97.19 69 ASN A N 1
ATOM 544 C CA . ASN A 1 69 ? -3.067 -7.637 13.532 1.00 97.19 69 ASN A CA 1
ATOM 545 C C . ASN A 1 69 ? -4.058 -7.586 12.356 1.00 97.19 69 ASN A C 1
ATOM 547 O O . ASN A 1 69 ? -5.179 -7.096 12.476 1.00 97.19 69 ASN A O 1
ATOM 551 N N . LYS A 1 70 ? -3.648 -8.166 11.226 1.00 98.12 70 LYS A N 1
ATOM 552 C CA . LYS A 1 70 ? -4.470 -8.265 10.021 1.00 98.12 70 LYS A CA 1
ATOM 553 C C . LYS A 1 70 ? -5.655 -9.194 10.249 1.00 98.12 70 LYS A C 1
ATOM 555 O O . LYS A 1 70 ? -5.504 -10.264 10.847 1.00 98.12 70 LYS A O 1
ATOM 560 N N . LYS A 1 71 ? -6.833 -8.790 9.786 1.00 98.31 71 LYS A N 1
ATOM 561 C CA . LYS A 1 71 ? -8.091 -9.528 9.959 1.00 98.31 71 LYS A CA 1
ATOM 562 C C . LYS A 1 71 ? -8.913 -9.470 8.680 1.00 98.31 71 LYS A C 1
ATOM 564 O O . LYS A 1 71 ? -8.670 -8.628 7.820 1.00 98.31 71 LYS A O 1
ATOM 569 N N . LYS A 1 72 ? -9.890 -10.372 8.568 1.00 97.94 72 LYS A N 1
ATOM 570 C CA . LYS A 1 72 ? -10.914 -10.280 7.523 1.00 97.94 72 LYS A CA 1
ATOM 571 C C . LYS A 1 72 ? -11.632 -8.939 7.622 1.00 97.94 72 LYS A C 1
ATOM 573 O O . LYS A 1 72 ? -11.894 -8.465 8.730 1.00 97.94 72 LYS A O 1
ATOM 578 N N . PHE A 1 73 ? -11.989 -8.374 6.479 1.00 96.50 73 PHE A N 1
ATOM 579 C CA . PHE A 1 73 ? -12.685 -7.102 6.397 1.00 96.50 73 PHE A CA 1
ATOM 580 C C . PHE A 1 73 ? -13.993 -7.131 7.199 1.00 96.50 73 PHE A C 1
ATOM 582 O O . PHE A 1 73 ? -14.232 -6.233 8.001 1.00 96.50 73 PHE A O 1
ATOM 589 N N . SER A 1 74 ? -14.744 -8.236 7.138 1.00 95.56 74 SER A N 1
ATOM 590 C CA . SER A 1 74 ? -15.943 -8.465 7.962 1.00 95.56 74 SER A CA 1
ATOM 591 C C . SER A 1 74 ? -15.730 -8.315 9.471 1.00 95.56 74 SER A C 1
ATOM 593 O O . SER A 1 74 ? -16.637 -7.890 10.183 1.00 95.56 74 SER A O 1
ATOM 595 N N . TYR A 1 75 ? -14.547 -8.663 9.983 1.00 97.06 75 TYR A N 1
ATOM 596 C CA . TYR A 1 75 ? -14.216 -8.479 11.394 1.00 97.06 75 TYR A CA 1
ATOM 597 C C . TYR A 1 75 ? -13.896 -7.014 11.702 1.00 97.06 75 TYR A C 1
ATOM 599 O O . TYR A 1 75 ? -14.336 -6.500 12.726 1.00 97.06 75 TYR A O 1
ATOM 607 N N . LEU A 1 76 ? -13.142 -6.347 10.824 1.00 96.44 76 LEU A N 1
ATOM 608 C CA . LEU A 1 76 ? -12.752 -4.945 10.999 1.00 96.44 76 LEU A CA 1
ATOM 609 C C . LEU A 1 76 ? -13.955 -3.998 10.921 1.00 96.44 76 LEU A C 1
ATOM 611 O O . LEU A 1 76 ? -13.999 -3.024 11.663 1.00 96.44 76 LEU A O 1
ATOM 615 N N . MET A 1 77 ? -14.964 -4.334 10.111 1.00 94.06 77 MET A N 1
ATOM 616 C CA . MET A 1 77 ? -16.220 -3.581 10.001 1.00 94.06 77 MET A CA 1
ATOM 617 C C . MET A 1 77 ? -16.973 -3.414 11.327 1.00 94.06 77 MET A C 1
ATOM 619 O O . MET A 1 77 ? -17.848 -2.561 11.418 1.00 94.06 77 MET A O 1
ATOM 623 N N . LYS A 1 78 ? -16.674 -4.217 12.355 1.00 94.62 78 LYS A N 1
ATOM 624 C CA . LYS A 1 78 ? -17.289 -4.071 13.682 1.00 94.62 78 LYS A CA 1
ATOM 625 C C . LYS A 1 78 ? -16.921 -2.756 14.373 1.00 94.62 78 LYS A C 1
ATOM 627 O O . LYS A 1 78 ? -17.671 -2.340 15.240 1.00 94.62 78 LYS A O 1
ATOM 632 N N . PHE A 1 79 ? -15.814 -2.132 13.973 1.00 94.88 79 PHE A N 1
ATOM 633 C CA . PHE A 1 79 ? -15.240 -0.950 14.620 1.00 94.88 79 PHE A CA 1
ATOM 634 C C . PHE A 1 79 ? -15.349 0.313 13.753 1.00 94.88 79 PHE A C 1
ATOM 636 O O . PHE A 1 79 ? -14.456 1.156 13.781 1.00 94.88 79 PHE A O 1
ATOM 643 N N . ILE A 1 80 ? -16.371 0.398 12.897 1.00 93.00 80 ILE A N 1
ATOM 644 C CA . ILE A 1 80 ? -16.588 1.517 11.969 1.00 93.00 80 ILE A CA 1
ATOM 645 C C . ILE A 1 80 ? -17.996 2.069 12.203 1.00 93.00 80 ILE A C 1
ATOM 647 O O . ILE A 1 80 ? -18.955 1.295 12.135 1.00 93.00 80 ILE A O 1
ATOM 651 N N . ASP A 1 81 ? -18.115 3.379 12.442 1.00 86.81 81 ASP A N 1
ATOM 652 C CA . ASP A 1 81 ? -19.392 4.049 12.755 1.00 86.81 81 ASP A CA 1
ATOM 653 C C . ASP A 1 81 ? -20.326 4.116 11.537 1.00 86.81 81 ASP A C 1
ATOM 655 O O . ASP A 1 81 ? -21.500 3.757 11.612 1.00 86.81 81 ASP A O 1
ATOM 659 N N . ASN A 1 82 ? -19.781 4.485 10.374 1.00 72.62 82 ASN A N 1
ATOM 660 C CA . ASN A 1 82 ? -20.518 4.583 9.115 1.00 72.62 82 ASN A CA 1
ATOM 661 C C . ASN A 1 82 ? -20.159 3.402 8.215 1.00 72.62 82 ASN A C 1
ATOM 663 O O . ASN A 1 82 ? -19.226 3.461 7.407 1.00 72.62 82 ASN A O 1
ATOM 667 N N . LYS A 1 83 ? -20.889 2.297 8.383 1.00 69.94 83 LYS A N 1
ATOM 668 C CA . LYS A 1 83 ? -20.817 1.140 7.482 1.00 69.94 83 LYS A CA 1
ATOM 669 C C . LYS A 1 83 ? -21.463 1.513 6.149 1.00 69.94 83 LYS A C 1
ATOM 671 O O . LYS A 1 83 ? -22.585 1.110 5.869 1.00 69.94 83 LYS A O 1
ATOM 676 N N . GLU A 1 84 ? -20.760 2.314 5.360 1.00 69.81 84 GLU A N 1
ATOM 677 C CA . GLU A 1 84 ? -21.075 2.483 3.947 1.00 69.81 84 GLU A CA 1
ATOM 678 C C . GLU A 1 84 ? -21.094 1.108 3.267 1.00 69.81 84 GLU A C 1
ATOM 680 O O . GLU A 1 84 ? -20.408 0.170 3.703 1.00 69.81 84 GLU A O 1
ATOM 685 N N . ASP A 1 85 ? -21.860 0.989 2.182 1.00 71.25 85 ASP A N 1
ATOM 686 C CA . ASP A 1 85 ? -21.783 -0.167 1.291 1.00 71.25 85 ASP A CA 1
ATOM 687 C C . ASP A 1 85 ? -20.464 -0.107 0.509 1.00 71.25 85 ASP A C 1
ATOM 689 O O . ASP A 1 85 ? -20.391 0.235 -0.672 1.00 71.25 85 ASP A O 1
ATOM 693 N N . TYR A 1 86 ? -19.372 -0.434 1.201 1.00 82.06 86 TYR A N 1
ATOM 694 C CA . TYR A 1 86 ? -18.092 -0.676 0.565 1.00 82.06 86 TYR A CA 1
ATOM 695 C C . TYR A 1 86 ? -18.259 -1.885 -0.356 1.00 82.06 86 TYR A C 1
ATOM 697 O O . TYR A 1 86 ? -18.475 -3.005 0.114 1.00 82.06 86 TYR A O 1
ATOM 705 N N . ASN A 1 87 ? -18.112 -1.680 -1.666 1.00 86.25 87 ASN A N 1
ATOM 706 C CA . ASN A 1 87 ? -18.069 -2.760 -2.652 1.00 86.25 87 ASN A CA 1
ATOM 707 C C . ASN A 1 87 ? -16.728 -3.519 -2.570 1.00 86.25 87 ASN A C 1
ATOM 709 O O . ASN A 1 87 ? -15.886 -3.461 -3.465 1.00 86.25 87 ASN A O 1
ATOM 713 N N . ILE A 1 88 ? -16.491 -4.161 -1.427 1.00 90.25 88 ILE A N 1
ATOM 714 C CA . ILE A 1 88 ? -15.263 -4.866 -1.071 1.00 90.25 88 ILE A CA 1
ATOM 715 C C . ILE A 1 88 ? -15.640 -6.241 -0.539 1.00 90.25 88 ILE A C 1
ATOM 717 O O . ILE A 1 88 ? -16.492 -6.375 0.341 1.00 90.25 88 ILE A O 1
ATOM 721 N N . ASP A 1 89 ? -14.960 -7.275 -1.036 1.00 93.75 89 ASP A N 1
ATOM 722 C CA . ASP A 1 89 ? -15.143 -8.631 -0.530 1.00 93.75 89 ASP A CA 1
ATOM 723 C C . ASP A 1 89 ? -14.828 -8.695 0.976 1.00 93.75 89 ASP A C 1
ATOM 725 O O . ASP A 1 89 ? -13.712 -8.446 1.441 1.00 93.75 89 ASP A O 1
ATOM 729 N N . LYS A 1 90 ? -15.846 -9.084 1.744 1.00 93.81 90 LYS A N 1
ATOM 730 C CA . LYS A 1 90 ? -15.830 -9.230 3.203 1.00 93.81 90 LYS A CA 1
ATOM 731 C C . LYS A 1 90 ? -14.775 -10.227 3.702 1.00 93.81 90 LYS A C 1
ATOM 733 O O . LYS A 1 90 ? -14.399 -10.172 4.877 1.00 93.81 90 LYS A O 1
ATOM 738 N N . ASN A 1 91 ? -14.293 -11.129 2.845 1.00 96.25 91 ASN A N 1
ATOM 739 C CA . ASN A 1 91 ? -13.229 -12.080 3.160 1.00 96.25 91 ASN A CA 1
ATOM 740 C C . ASN A 1 91 ? -11.814 -11.535 2.954 1.00 96.25 91 ASN A C 1
ATOM 742 O O . ASN A 1 91 ? -10.868 -12.180 3.419 1.00 96.25 91 ASN A O 1
ATOM 746 N N . LEU A 1 92 ? -11.649 -10.368 2.321 1.00 96.69 92 LEU A N 1
ATOM 747 C CA . LEU A 1 92 ? -10.333 -9.768 2.133 1.00 96.69 92 LEU A CA 1
ATOM 748 C C . LEU A 1 92 ? -9.654 -9.511 3.472 1.00 96.69 92 LEU A C 1
ATOM 750 O O . LEU A 1 92 ? -10.277 -9.100 4.450 1.00 96.69 92 LEU A O 1
ATOM 754 N N . ILE A 1 93 ? -8.350 -9.758 3.511 1.00 97.94 93 ILE A N 1
ATOM 755 C CA . ILE A 1 93 ? -7.532 -9.492 4.688 1.00 97.94 93 ILE A CA 1
ATOM 756 C C . ILE A 1 93 ? -7.025 -8.057 4.612 1.00 97.94 93 ILE A C 1
ATOM 758 O O . ILE A 1 93 ? -6.367 -7.680 3.642 1.00 97.94 93 ILE A O 1
ATOM 762 N N . GLY A 1 94 ? -7.301 -7.284 5.658 1.00 97.75 94 GLY A N 1
ATOM 763 C CA . GLY A 1 94 ? -6.843 -5.909 5.794 1.00 97.75 94 GLY A CA 1
ATOM 764 C C . GLY A 1 94 ? -6.233 -5.617 7.160 1.00 97.75 94 GLY A C 1
ATOM 765 O O . GLY A 1 94 ? -6.263 -6.448 8.075 1.00 97.75 94 GLY A O 1
ATOM 766 N N . ALA A 1 95 ? -5.673 -4.420 7.285 1.00 98.38 95 ALA A N 1
ATOM 767 C CA . ALA A 1 95 ? -5.141 -3.854 8.520 1.00 98.38 95 ALA A CA 1
ATOM 768 C C . ALA A 1 95 ? -5.675 -2.431 8.701 1.00 98.38 95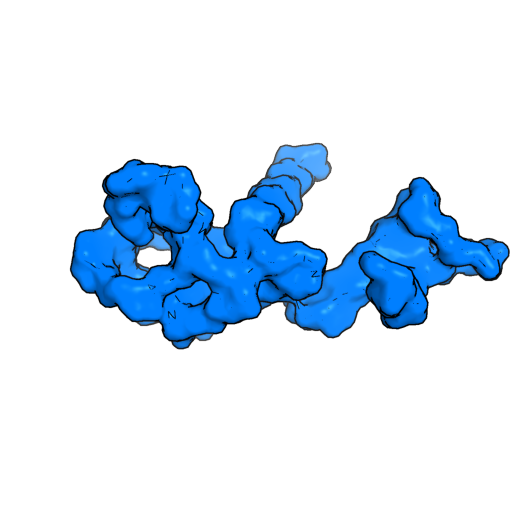 ALA A C 1
ATOM 770 O O . ALA A 1 95 ? -5.880 -1.732 7.712 1.00 98.38 95 ALA A O 1
ATOM 771 N N . ILE A 1 96 ? -5.865 -1.988 9.945 1.00 97.81 96 ILE A N 1
ATOM 772 C CA . ILE A 1 96 ? -6.202 -0.590 10.233 1.00 97.81 96 ILE A CA 1
ATOM 773 C C . ILE A 1 96 ? -4.900 0.192 10.394 1.00 97.81 96 ILE A C 1
ATOM 775 O O . ILE A 1 96 ? -4.042 -0.205 11.186 1.00 97.81 96 ILE A O 1
ATOM 779 N N . ILE A 1 97 ? -4.758 1.297 9.665 1.00 97.19 97 ILE A N 1
ATOM 780 C CA . ILE A 1 97 ? -3.645 2.239 9.819 1.00 97.19 97 ILE A CA 1
ATOM 781 C C . ILE A 1 97 ? -4.141 3.603 10.294 1.00 97.19 97 ILE A C 1
ATOM 783 O O . ILE A 1 97 ? -5.220 4.048 9.905 1.00 97.19 97 ILE A O 1
ATOM 787 N N . THR A 1 98 ? -3.315 4.273 11.093 1.00 95.31 98 THR A N 1
ATOM 788 C CA . THR A 1 98 ? -3.539 5.633 11.605 1.00 95.31 98 THR A CA 1
ATOM 789 C C . THR A 1 98 ? -2.269 6.455 11.354 1.00 95.31 98 THR A C 1
ATOM 791 O O . THR A 1 98 ? -1.403 6.571 12.223 1.00 95.31 98 THR A O 1
ATOM 794 N N . PRO A 1 99 ? -2.085 6.959 10.117 1.00 92.62 99 PRO A N 1
ATOM 795 C CA . PRO A 1 99 ? -0.790 7.426 9.616 1.00 92.62 99 PRO A CA 1
ATOM 796 C C . PRO A 1 99 ? -0.244 8.685 10.299 1.00 92.62 99 PRO A C 1
ATOM 798 O O . PRO A 1 99 ? 0.943 8.970 10.157 1.00 92.62 99 PRO A O 1
ATOM 801 N N . ASP A 1 100 ? -1.084 9.434 11.013 1.00 87.12 100 ASP A N 1
ATOM 802 C CA . ASP A 1 100 ? -0.722 10.742 11.569 1.00 87.12 100 ASP A CA 1
ATOM 803 C C . ASP A 1 100 ? -0.408 10.703 13.066 1.00 87.12 100 ASP A C 1
ATOM 805 O O . ASP A 1 100 ? 0.079 11.691 13.620 1.00 87.12 100 ASP A O 1
ATOM 809 N N . LYS A 1 101 ? -0.628 9.550 13.709 1.00 82.38 101 LYS A N 1
ATOM 810 C CA . LYS A 1 101 ? -0.526 9.405 15.161 1.00 82.38 101 LYS A CA 1
ATOM 811 C C . LYS A 1 101 ? 0.840 9.805 15.724 1.00 82.38 101 LYS A C 1
ATOM 813 O O . LYS A 1 101 ? 0.908 10.397 16.796 1.00 82.38 101 LYS A O 1
ATOM 818 N N . ASP A 1 102 ? 1.910 9.479 15.008 1.00 76.44 102 ASP A N 1
ATOM 819 C CA . ASP A 1 102 ? 3.282 9.710 15.472 1.00 76.44 102 ASP A CA 1
ATOM 820 C C . ASP A 1 102 ? 3.795 11.127 15.133 1.00 76.44 102 ASP A C 1
ATOM 822 O O . ASP A 1 102 ? 4.944 11.449 15.422 1.00 76.44 102 ASP A O 1
ATOM 826 N N . ILE A 1 103 ? 2.974 11.969 14.488 1.00 75.31 103 ILE A N 1
ATOM 827 C CA . ILE A 1 103 ? 3.397 13.268 13.932 1.00 75.31 103 ILE A CA 1
ATOM 828 C C . ILE A 1 103 ? 2.546 14.426 14.471 1.00 75.31 103 ILE A C 1
ATOM 830 O O . ILE A 1 103 ? 3.042 15.545 14.569 1.00 75.31 103 ILE A O 1
ATOM 834 N N . ILE A 1 104 ? 1.282 14.181 14.826 1.00 76.31 104 ILE A N 1
ATOM 835 C CA . ILE A 1 104 ? 0.391 15.196 15.399 1.00 76.31 104 ILE A CA 1
ATOM 836 C C . ILE A 1 104 ? 0.396 15.066 16.936 1.00 76.31 104 ILE A C 1
ATOM 838 O O . ILE A 1 104 ? -0.043 14.032 17.454 1.00 76.31 104 ILE A O 1
ATOM 842 N N . PRO A 1 105 ? 0.864 16.087 17.684 1.00 67.75 105 PRO A N 1
ATOM 843 C CA . PRO A 1 105 ? 0.748 16.124 19.142 1.00 67.75 105 PRO A CA 1
ATOM 844 C C . PRO A 1 105 ? -0.716 15.988 19.575 1.00 67.75 105 PRO A C 1
ATOM 846 O O . PRO A 1 105 ? -1.607 16.519 18.919 1.00 67.75 105 PRO A O 1
ATOM 849 N N . ASP A 1 106 ? -0.971 15.234 20.644 1.00 68.06 106 ASP A N 1
ATOM 850 C CA . ASP A 1 106 ? -2.310 15.036 21.225 1.00 68.06 106 ASP A CA 1
ATOM 851 C C . ASP A 1 106 ? -3.376 14.441 20.283 1.00 68.06 106 ASP A C 1
ATOM 853 O O . ASP A 1 106 ? -4.562 14.405 20.619 1.00 68.06 106 ASP A O 1
ATOM 857 N N . SER A 1 107 ? -2.980 13.892 19.123 1.00 66.00 107 SER A N 1
ATOM 858 C CA . SER A 1 107 ? -3.936 13.282 18.193 1.00 66.00 107 SER A CA 1
ATOM 859 C C . SER A 1 107 ? -4.650 12.103 18.862 1.00 66.00 107 SER A C 1
ATOM 861 O O . SER A 1 107 ? -3.999 11.128 19.280 1.00 66.00 107 SER A O 1
ATOM 863 N N . LYS A 1 108 ? -5.987 12.140 18.885 1.00 65.81 108 LYS A N 1
ATOM 864 C CA . LYS A 1 108 ? -6.814 10.961 19.168 1.00 65.81 108 LYS A CA 1
ATOM 865 C C . LYS A 1 108 ? -6.499 9.901 18.110 1.00 65.81 108 LYS A C 1
ATOM 867 O O . LYS A 1 108 ? -6.524 10.186 16.920 1.00 65.81 108 LYS A O 1
ATOM 872 N N . ASN A 1 109 ? -6.173 8.680 18.538 1.00 73.06 109 ASN A N 1
ATOM 873 C CA . ASN A 1 109 ? -5.573 7.618 17.710 1.00 73.06 109 ASN A CA 1
ATOM 874 C C . ASN A 1 109 ? -6.461 7.079 16.569 1.00 73.06 109 ASN A C 1
ATOM 876 O O . ASN A 1 109 ? -6.165 6.003 16.059 1.00 73.06 109 ASN A O 1
ATOM 880 N N . LEU A 1 110 ? -7.560 7.744 16.228 1.00 84.12 110 LEU A N 1
ATOM 881 C CA . LEU A 1 110 ? -8.667 7.182 15.460 1.00 84.12 110 LEU A CA 1
ATOM 882 C C . LEU A 1 110 ? -8.947 7.934 14.156 1.00 84.12 110 LEU A C 1
ATOM 884 O O . LEU A 1 110 ? -9.640 7.391 13.302 1.00 84.12 110 LEU A O 1
ATOM 888 N N . GLU A 1 111 ? -8.385 9.133 13.968 1.00 86.38 111 GLU A N 1
ATOM 889 C CA . GLU A 1 111 ? -8.556 9.907 12.739 1.00 86.38 111 GLU A CA 1
ATOM 890 C C . GLU A 1 111 ? -7.251 10.626 12.323 1.00 86.38 111 GLU A C 1
ATOM 892 O O . GLU A 1 111 ? -6.573 11.193 13.180 1.00 86.38 111 GLU A O 1
ATOM 897 N N . PRO A 1 112 ? -6.885 10.621 11.025 1.00 91.69 112 PRO A N 1
ATOM 898 C CA . PRO A 1 112 ? -7.497 9.826 9.965 1.00 91.69 112 PRO A CA 1
ATOM 899 C C . PRO A 1 112 ? -7.184 8.334 10.132 1.00 91.69 112 PRO A C 1
ATOM 901 O O . PRO A 1 112 ? -6.081 7.953 10.529 1.00 91.69 112 PRO A O 1
ATOM 904 N N . ALA A 1 113 ? -8.151 7.488 9.784 1.00 94.81 113 ALA A N 1
ATOM 905 C CA . ALA A 1 113 ? -7.994 6.043 9.776 1.00 94.81 113 ALA A CA 1
ATOM 906 C C . ALA A 1 113 ? -8.373 5.443 8.424 1.00 94.81 113 ALA A C 1
ATOM 908 O O . ALA A 1 113 ? -9.245 5.934 7.701 1.00 94.81 113 ALA A O 1
ATOM 909 N N . TYR A 1 114 ? -7.687 4.355 8.091 1.00 96.69 114 TYR A N 1
ATOM 910 C CA . TYR A 1 114 ? -7.899 3.631 6.849 1.00 96.69 114 TYR A CA 1
ATOM 911 C C . TYR A 1 114 ? -7.819 2.133 7.104 1.00 96.69 114 TYR A C 1
ATOM 913 O O . TYR A 1 114 ? -6.962 1.678 7.864 1.00 96.69 114 TYR A O 1
ATOM 921 N N . ILE A 1 115 ? -8.659 1.358 6.421 1.00 97.38 115 ILE A N 1
ATOM 922 C CA . ILE A 1 115 ? -8.421 -0.077 6.258 1.00 97.38 115 ILE A CA 1
ATOM 923 C C . ILE A 1 115 ? -7.647 -0.257 4.965 1.00 97.38 115 ILE A C 1
ATOM 925 O O . ILE A 1 115 ? -8.133 0.098 3.897 1.00 97.38 115 ILE A O 1
ATOM 929 N N . VAL A 1 116 ? -6.441 -0.803 5.065 1.00 98.06 116 VAL A N 1
ATOM 930 C CA . VAL A 1 116 ? -5.552 -1.074 3.932 1.00 98.06 116 VAL A CA 1
ATOM 931 C C . VAL A 1 116 ? -5.495 -2.566 3.636 1.00 98.06 116 VAL A C 1
ATOM 933 O O . VAL A 1 116 ? -5.569 -3.391 4.549 1.00 98.06 116 VAL A O 1
ATOM 936 N N . PHE A 1 117 ? -5.330 -2.913 2.363 1.00 97.81 117 PHE A N 1
ATOM 937 C CA . PHE A 1 117 ? -5.320 -4.290 1.874 1.00 97.81 117 PHE A CA 1
ATOM 938 C C . PHE A 1 117 ? -3.953 -4.683 1.297 1.00 97.81 117 PHE A C 1
ATOM 940 O O . PHE A 1 117 ? -2.981 -3.923 1.322 1.00 97.81 117 PHE A O 1
ATOM 947 N N . ASN A 1 118 ? -3.866 -5.903 0.765 1.00 96.56 118 ASN A N 1
ATOM 948 C CA . ASN A 1 118 ? -2.620 -6.495 0.283 1.00 96.56 118 ASN A CA 1
ATOM 949 C C . ASN A 1 118 ? -1.877 -5.616 -0.744 1.00 96.56 118 ASN A C 1
ATOM 951 O O . ASN A 1 118 ? -0.658 -5.480 -0.649 1.00 96.56 118 ASN A O 1
ATOM 955 N N . ASN A 1 119 ? -2.590 -4.981 -1.679 1.00 96.31 119 ASN A N 1
ATOM 956 C CA . ASN A 1 119 ? -1.992 -4.087 -2.676 1.00 96.31 119 ASN A CA 1
ATOM 957 C C . ASN A 1 119 ? -1.296 -2.869 -2.055 1.00 96.31 119 ASN A C 1
ATOM 959 O O . ASN A 1 119 ? -0.190 -2.511 -2.462 1.00 96.31 119 ASN A O 1
ATOM 963 N N . TYR A 1 120 ? -1.885 -2.276 -1.018 1.00 97.62 120 TYR A N 1
ATOM 964 C CA . TYR A 1 120 ? -1.251 -1.186 -0.284 1.00 97.62 120 TYR A CA 1
ATOM 965 C C . TYR A 1 120 ? 0.046 -1.642 0.403 1.00 97.62 120 TYR A C 1
ATOM 967 O O . TYR A 1 120 ? 1.075 -0.975 0.294 1.00 97.62 120 TYR A O 1
ATOM 975 N N . GLU A 1 121 ? 0.055 -2.824 1.033 1.00 96.50 121 GLU A N 1
ATOM 976 C CA . GLU A 1 121 ? 1.289 -3.401 1.595 1.00 96.50 121 GLU A CA 1
ATOM 977 C C . GLU A 1 121 ? 2.374 -3.636 0.535 1.00 96.50 121 GLU A C 1
ATOM 979 O O . GLU A 1 121 ? 3.565 -3.559 0.852 1.00 96.50 121 GLU A O 1
ATOM 984 N N . LYS A 1 122 ? 1.996 -3.912 -0.722 1.00 96.38 122 LYS A N 1
ATOM 985 C CA . LYS A 1 122 ? 2.970 -4.022 -1.816 1.00 96.38 122 LYS A CA 1
ATOM 986 C C . LYS A 1 122 ? 3.618 -2.678 -2.105 1.00 96.38 122 LYS A C 1
ATOM 988 O O . LYS A 1 122 ? 4.837 -2.624 -2.207 1.00 96.38 122 LYS A O 1
ATOM 993 N N . ILE A 1 123 ? 2.857 -1.587 -2.125 1.00 96.19 123 ILE A N 1
ATOM 994 C CA . ILE A 1 123 ? 3.423 -0.240 -2.302 1.00 96.19 123 ILE A CA 1
ATOM 995 C C . ILE A 1 123 ? 4.416 0.097 -1.181 1.00 96.19 123 ILE A C 1
ATOM 997 O O . ILE A 1 123 ? 5.463 0.687 -1.448 1.00 96.19 123 ILE A O 1
ATOM 1001 N N . LEU A 1 124 ? 4.183 -0.371 0.050 1.00 96.81 124 LEU A N 1
ATOM 1002 C CA . LEU A 1 124 ? 5.141 -0.183 1.147 1.00 96.81 124 LEU A CA 1
ATOM 1003 C C . LEU A 1 124 ? 6.498 -0.885 0.924 1.00 96.81 124 LE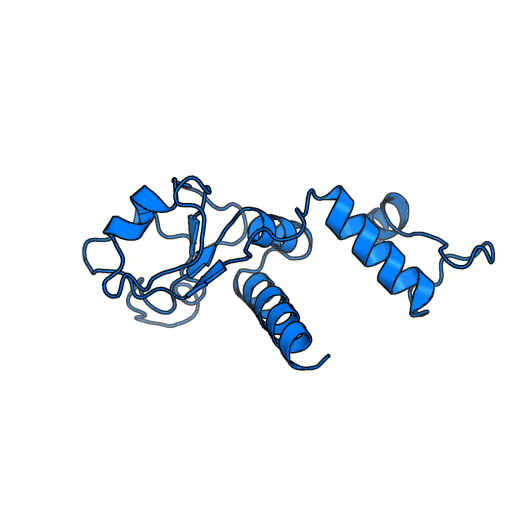U A C 1
ATOM 1005 O O . LEU A 1 124 ? 7.476 -0.563 1.603 1.00 96.81 124 LEU A O 1
ATOM 1009 N N . LYS A 1 125 ? 6.601 -1.832 -0.022 1.00 95.25 125 LYS A N 1
ATOM 1010 C CA . LYS A 1 125 ? 7.892 -2.394 -0.462 1.00 95.25 125 LYS A CA 1
ATOM 1011 C C . LYS A 1 125 ? 8.693 -1.405 -1.306 1.00 95.25 125 LYS A C 1
ATOM 1013 O O . LYS A 1 125 ? 9.918 -1.437 -1.219 1.00 95.25 125 LYS A O 1
ATOM 1018 N N . TRP A 1 126 ? 8.013 -0.540 -2.063 1.00 94.31 126 TRP A N 1
ATOM 1019 C CA . TRP A 1 126 ? 8.635 0.544 -2.822 1.00 94.31 126 TRP A CA 1
ATOM 1020 C C . TRP A 1 126 ? 9.170 1.619 -1.876 1.00 94.31 126 TRP A C 1
ATOM 1022 O O . TRP A 1 126 ? 10.330 2.015 -1.961 1.00 94.31 126 TRP A O 1
ATOM 1032 N N . ASN A 1 127 ? 8.328 2.073 -0.946 1.00 95.62 127 ASN A N 1
ATOM 1033 C CA . ASN A 1 127 ? 8.698 3.055 0.066 1.00 95.62 127 ASN A CA 1
ATOM 1034 C C . ASN A 1 127 ? 7.903 2.806 1.353 1.00 95.62 127 ASN A C 1
ATOM 1036 O O . ASN A 1 127 ?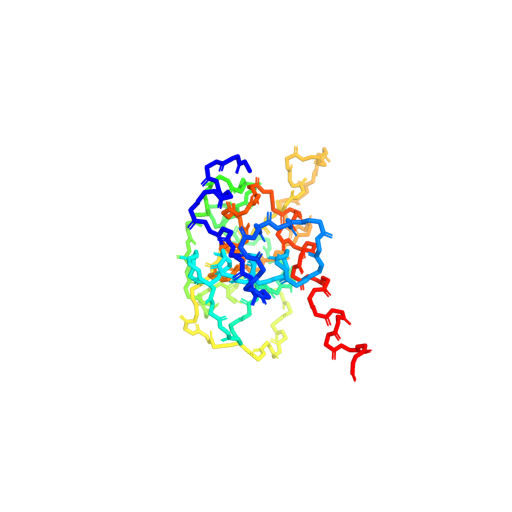 6.673 2.817 1.351 1.00 95.62 127 ASN A O 1
ATOM 1040 N N . ARG A 1 128 ? 8.615 2.601 2.466 1.00 95.50 128 ARG A N 1
ATOM 1041 C CA . ARG A 1 128 ? 8.041 2.286 3.782 1.00 95.50 128 ARG A CA 1
ATOM 1042 C C . ARG A 1 128 ? 7.5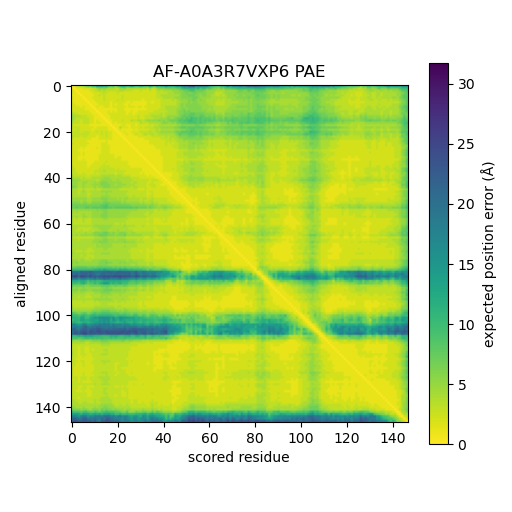03 3.537 4.479 1.00 95.50 128 ARG A C 1
ATOM 1044 O O . ARG A 1 128 ? 7.965 3.897 5.557 1.00 95.50 128 ARG A O 1
ATOM 1051 N N . SER A 1 129 ? 6.507 4.175 3.877 1.00 96.25 129 SER A N 1
ATOM 1052 C CA . SER A 1 129 ? 5.792 5.321 4.440 1.00 96.25 129 SER A CA 1
ATOM 1053 C C . SER A 1 129 ? 4.290 5.144 4.241 1.00 96.25 129 SER A C 1
ATOM 1055 O O . SER A 1 129 ? 3.831 4.926 3.118 1.00 96.25 129 SER A O 1
ATOM 1057 N N . LEU A 1 130 ? 3.516 5.250 5.329 1.00 96.44 130 LEU A N 1
ATOM 1058 C CA . LEU A 1 130 ? 2.066 5.069 5.263 1.00 96.44 130 LEU A CA 1
ATOM 1059 C C . LEU A 1 130 ? 1.414 6.139 4.369 1.00 96.44 130 LEU A C 1
ATOM 1061 O O . LEU A 1 130 ? 0.601 5.832 3.496 1.00 96.44 130 LEU A O 1
ATOM 1065 N N . ARG A 1 131 ? 1.826 7.401 4.531 1.00 95.06 131 ARG A N 1
ATOM 1066 C CA . ARG A 1 131 ? 1.329 8.523 3.721 1.00 95.06 131 ARG A CA 1
ATOM 1067 C C . ARG A 1 131 ? 1.722 8.395 2.251 1.00 95.06 131 ARG A C 1
ATOM 1069 O O . ARG A 1 131 ? 0.897 8.670 1.389 1.00 95.06 131 ARG A O 1
ATOM 1076 N N . PHE A 1 132 ? 2.938 7.922 1.959 1.00 96.38 132 PHE A N 1
ATOM 1077 C CA . PHE A 1 132 ? 3.352 7.643 0.579 1.00 96.38 132 PHE A CA 1
ATOM 1078 C C . PHE A 1 132 ? 2.437 6.600 -0.073 1.00 96.38 132 PHE A C 1
ATOM 1080 O O . PHE A 1 132 ? 1.938 6.825 -1.172 1.00 96.38 132 PHE A O 1
ATOM 1087 N N . GLY A 1 133 ? 2.168 5.488 0.624 1.00 97.12 133 GLY A N 1
ATOM 1088 C CA . GLY A 1 133 ? 1.259 4.453 0.127 1.00 97.12 133 GLY A CA 1
ATOM 1089 C C . GLY A 1 133 ? -0.147 4.987 -0.156 1.00 97.12 133 GLY A C 1
ATOM 1090 O O . GLY A 1 133 ? -0.735 4.658 -1.185 1.00 97.12 133 GLY A O 1
ATOM 1091 N N . LEU A 1 134 ? -0.663 5.855 0.723 1.00 97.31 134 LEU A N 1
ATOM 1092 C CA . LEU A 1 134 ? -1.971 6.485 0.539 1.00 97.31 134 LEU A CA 1
ATOM 1093 C C . LEU A 1 134 ? -1.961 7.411 -0.681 1.00 97.31 134 LEU A C 1
ATOM 1095 O O . LEU A 1 134 ? -2.838 7.293 -1.530 1.00 97.31 134 LEU A O 1
ATOM 1099 N N . ALA A 1 135 ? -0.946 8.270 -0.813 1.00 97.06 135 ALA A N 1
ATOM 1100 C CA . ALA A 1 135 ? -0.823 9.205 -1.929 1.00 97.06 135 ALA A CA 1
ATOM 1101 C C . ALA A 1 135 ? -0.782 8.495 -3.292 1.00 97.06 135 ALA A C 1
ATOM 1103 O O . ALA A 1 135 ? -1.484 8.909 -4.212 1.00 97.06 135 ALA A O 1
ATOM 1104 N N . VAL A 1 136 ? -0.023 7.399 -3.411 1.00 95.88 136 VAL A N 1
ATOM 1105 C CA . VAL A 1 136 ? 0.039 6.591 -4.643 1.00 95.88 136 VAL A CA 1
ATOM 1106 C C . VAL A 1 136 ? -1.334 6.021 -5.001 1.00 95.88 136 VAL A C 1
ATOM 1108 O O . VAL A 1 136 ? -1.773 6.139 -6.144 1.00 95.88 136 VAL A O 1
ATOM 1111 N N . CYS A 1 137 ? -2.033 5.425 -4.034 1.00 95.19 137 CYS A N 1
ATOM 1112 C CA . CYS A 1 137 ? -3.349 4.837 -4.273 1.00 95.19 137 CYS A CA 1
ATOM 1113 C C . CYS A 1 137 ? -4.416 5.896 -4.599 1.00 95.19 137 CYS A C 1
ATOM 1115 O O . CYS A 1 137 ? -5.178 5.699 -5.540 1.00 95.19 137 CYS A O 1
ATOM 1117 N N . VAL A 1 138 ? -4.416 7.042 -3.907 1.00 95.19 138 VAL A N 1
ATOM 1118 C CA . VAL A 1 138 ? -5.304 8.177 -4.222 1.00 95.19 138 VAL A CA 1
ATOM 1119 C C . VAL A 1 138 ? -5.045 8.695 -5.634 1.00 95.19 138 VAL A C 1
ATOM 1121 O O . VAL A 1 138 ? -5.985 8.939 -6.384 1.00 95.19 138 VAL A O 1
ATOM 1124 N N . LEU A 1 139 ? -3.777 8.868 -6.016 1.00 94.19 139 LEU A N 1
ATOM 1125 C CA . LEU A 1 139 ? -3.424 9.362 -7.345 1.00 94.19 139 LEU A CA 1
ATOM 1126 C C . LEU A 1 139 ? -3.874 8.392 -8.449 1.00 94.19 139 LEU A C 1
ATOM 1128 O O . LEU A 1 139 ? -4.432 8.834 -9.449 1.00 94.19 139 LEU A O 1
ATOM 1132 N N . LYS A 1 140 ? -3.700 7.079 -8.245 1.00 90.75 140 LYS A N 1
ATOM 1133 C CA . LYS A 1 140 ? -4.212 6.035 -9.151 1.00 90.75 140 LYS A CA 1
ATOM 1134 C C . LYS A 1 140 ? -5.720 6.181 -9.382 1.00 90.75 140 LYS A C 1
ATOM 1136 O O . LYS A 1 140 ? -6.153 6.128 -10.529 1.00 90.75 140 LYS A O 1
ATOM 1141 N N . ASP A 1 141 ? -6.499 6.388 -8.320 1.00 87.88 141 ASP A N 1
ATOM 1142 C CA . ASP A 1 141 ? -7.962 6.524 -8.418 1.00 87.88 141 ASP A CA 1
ATOM 1143 C C . ASP A 1 141 ? -8.397 7.859 -9.055 1.00 87.88 141 ASP A C 1
ATOM 114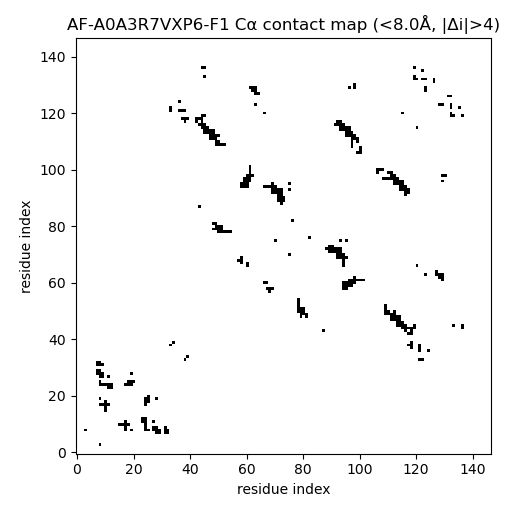5 O O . ASP A 1 141 ? -9.473 7.957 -9.645 1.00 87.88 141 ASP A O 1
ATOM 1149 N N . LYS A 1 142 ? -7.549 8.896 -9.011 1.00 89.62 142 LYS A N 1
ATOM 1150 C CA . LYS A 1 142 ? -7.798 10.147 -9.744 1.00 89.62 142 LYS A CA 1
ATOM 1151 C C . LYS A 1 142 ? -7.628 9.982 -11.253 1.00 89.62 142 LYS A C 1
ATOM 1153 O O . LYS A 1 142 ? -8.372 10.607 -12.000 1.00 89.62 142 LYS A O 1
ATOM 1158 N N . PHE A 1 143 ? -6.703 9.133 -11.707 1.00 85.00 143 PHE A N 1
ATOM 1159 C CA . PHE A 1 143 ? -6.523 8.875 -13.139 1.00 85.00 143 PHE A CA 1
ATOM 1160 C C . PHE A 1 143 ? -7.669 8.072 -13.756 1.00 85.00 143 PHE A C 1
ATOM 1162 O O . PHE A 1 143 ? -8.003 8.313 -14.910 1.00 85.00 143 PHE A O 1
ATOM 1169 N N . THR A 1 144 ? -8.323 7.181 -13.003 1.00 72.75 144 THR A N 1
ATOM 1170 C CA . THR A 1 144 ? -9.530 6.485 -13.491 1.00 72.75 144 THR A CA 1
ATOM 1171 C C . THR A 1 144 ? -10.697 7.420 -13.798 1.00 72.75 144 THR A C 1
ATOM 1173 O O . THR A 1 144 ? -11.572 7.038 -14.560 1.00 72.75 144 THR A O 1
ATOM 1176 N N . ASN A 1 145 ? -10.702 8.633 -13.239 1.00 60.06 145 ASN A N 1
ATOM 1177 C CA . ASN A 1 145 ? -11.742 9.635 -13.483 1.00 60.06 145 ASN A CA 1
ATOM 1178 C C . ASN A 1 145 ? -11.313 10.710 -14.501 1.00 60.06 145 ASN A C 1
ATOM 1180 O O . ASN A 1 145 ? -12.040 11.681 -14.691 1.00 60.06 145 ASN A O 1
ATOM 1184 N N . ALA A 1 146 ? -10.120 10.588 -15.090 1.00 58.97 146 ALA A N 1
ATOM 1185 C CA . ALA A 1 146 ? -9.533 11.583 -15.993 1.00 58.97 146 ALA A CA 1
ATOM 1186 C C . ALA A 1 146 ? -9.253 11.042 -17.410 1.00 58.97 146 ALA A C 1
ATOM 1188 O O . ALA A 1 146 ? -8.773 11.796 -18.255 1.00 58.97 146 ALA A O 1
ATOM 1189 N N . LEU A 1 147 ? -9.519 9.754 -17.643 1.00 48.50 147 LEU A N 1
ATOM 1190 C CA . LEU A 1 147 ? -9.395 9.035 -18.917 1.00 48.50 147 LEU A CA 1
ATOM 1191 C C . LEU A 1 147 ? -10.786 8.617 -19.393 1.00 48.50 147 LEU A C 1
ATOM 1193 O O . LEU A 1 147 ? -10.998 8.638 -20.623 1.00 48.50 147 LEU A O 1
#

Radius of gyration: 17.65 Å; Cα contacts (8 Å, |Δi|>4): 208; chains: 1; bounding box: 43×28×50 Å

Sequence (147 aa):
MPTTIKNYALDYDKNNIIELKSTADSFASAANYINKIGWKKNEPCFIRVSLTEDVPKKLLNTSAKKLHNKKKFSYLMKFIDNKEDYNIDKNLIGAIITPDKDIIPDSKNLEPAYIVFNNYEKILKWNRSLRFGLAVCVLKDKFTNAL